Protein AF-A0AAP8HTX3-F1 (afdb_monomer)

Structure (mmCIF, N/CA/C/O backbone):
data_AF-A0AAP8HTX3-F1
#
_entry.id   AF-A0AAP8HTX3-F1
#
loop_
_atom_site.group_PDB
_atom_site.id
_atom_site.type_symbol
_a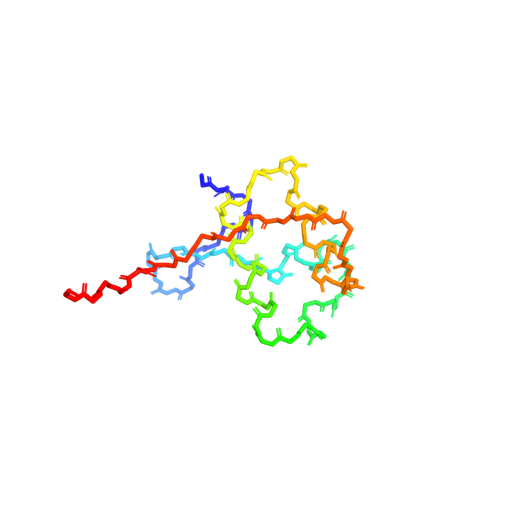tom_site.label_atom_id
_atom_site.label_alt_id
_atom_site.label_comp_id
_atom_site.label_asym_id
_atom_site.label_entity_id
_atom_site.label_seq_id
_atom_site.pdbx_PDB_ins_code
_atom_site.Cartn_x
_atom_site.Cartn_y
_atom_site.Cartn_z
_atom_site.occupancy
_atom_site.B_iso_or_equiv
_atom_site.auth_seq_id
_atom_site.auth_comp_id
_atom_site.auth_asym_id
_atom_site.auth_atom_id
_atom_site.pdbx_PDB_model_num
ATOM 1 N N . MET A 1 1 ? 1.076 14.135 -1.501 1.00 78.00 1 MET A N 1
ATOM 2 C CA . MET A 1 1 ? 0.121 13.057 -1.163 1.00 78.00 1 MET A CA 1
ATOM 3 C C . MET A 1 1 ? -0.593 12.721 -2.448 1.00 78.00 1 MET A C 1
ATOM 5 O O . MET A 1 1 ? -1.011 13.657 -3.121 1.00 78.00 1 MET A O 1
ATOM 9 N N . ASN A 1 2 ? -0.672 11.445 -2.800 1.00 92.19 2 ASN A N 1
ATOM 10 C CA . ASN A 1 2 ? -1.201 11.047 -4.101 1.00 92.19 2 ASN A CA 1
ATOM 11 C C . ASN A 1 2 ? -2.726 11.208 -4.150 1.00 92.19 2 ASN A C 1
ATOM 13 O O . ASN A 1 2 ? -3.389 11.296 -3.114 1.00 92.19 2 ASN A O 1
ATOM 17 N N . THR A 1 3 ? -3.275 11.292 -5.357 1.00 93.31 3 THR A N 1
ATOM 18 C CA . THR A 1 3 ? -4.724 11.357 -5.608 1.00 93.31 3 THR A CA 1
ATOM 19 C C . THR A 1 3 ? -5.256 10.063 -6.202 1.00 93.31 3 THR A C 1
ATOM 21 O O . THR A 1 3 ? -6.397 9.694 -5.933 1.00 93.31 3 THR A O 1
ATOM 24 N N . ASP A 1 4 ? -4.427 9.355 -6.966 1.00 94.12 4 ASP A N 1
ATOM 25 C CA . ASP A 1 4 ? -4.806 8.096 -7.592 1.00 94.12 4 ASP A CA 1
ATOM 26 C C . ASP A 1 4 ? -5.127 7.036 -6.539 1.00 94.12 4 ASP A C 1
ATOM 28 O O . ASP A 1 4 ? -4.529 6.989 -5.460 1.00 94.12 4 ASP A O 1
ATOM 32 N N . TYR A 1 5 ? -6.105 6.186 -6.856 1.00 96.50 5 TYR A N 1
ATOM 33 C CA . TYR A 1 5 ? -6.616 5.129 -5.976 1.00 96.50 5 TYR A CA 1
ATOM 34 C C . TYR A 1 5 ? -7.207 5.613 -4.643 1.00 96.50 5 TYR A C 1
ATOM 36 O O . TYR A 1 5 ? -7.569 4.784 -3.806 1.00 96.50 5 TYR A O 1
ATOM 44 N N . ARG A 1 6 ? -7.369 6.924 -4.436 1.00 96.94 6 ARG A N 1
ATOM 45 C CA . ARG A 1 6 ? -8.118 7.467 -3.303 1.00 96.94 6 ARG A CA 1
ATOM 46 C C . ARG A 1 6 ? -9.611 7.220 -3.509 1.00 96.94 6 ARG A C 1
ATOM 48 O O . ARG A 1 6 ? -10.174 7.590 -4.536 1.00 96.94 6 ARG A O 1
ATOM 55 N N . LYS A 1 7 ? -10.255 6.592 -2.530 1.00 97.00 7 LYS A N 1
ATOM 56 C CA . LYS A 1 7 ? -11.681 6.260 -2.545 1.00 97.0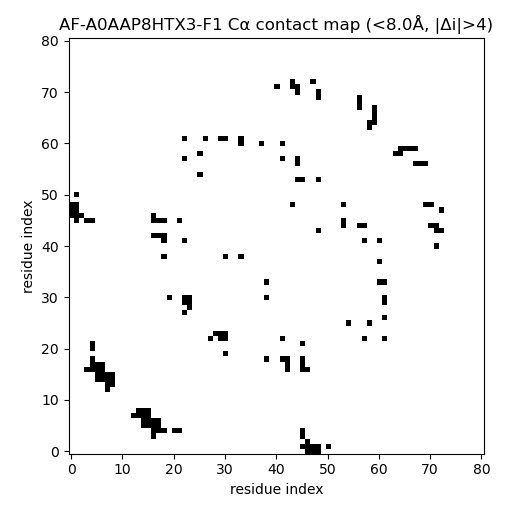0 7 LYS A CA 1
ATOM 57 C C . LYS A 1 7 ? -12.336 6.702 -1.251 1.00 97.00 7 LYS A C 1
ATOM 59 O O . LYS A 1 7 ? -11.746 6.570 -0.182 1.00 97.00 7 LYS A O 1
ATOM 64 N N . THR A 1 8 ? -13.572 7.169 -1.344 1.00 97.25 8 THR A N 1
ATOM 65 C CA . THR A 1 8 ? -14.385 7.452 -0.162 1.00 97.25 8 THR A CA 1
ATOM 66 C C . THR A 1 8 ? -14.788 6.146 0.510 1.00 97.25 8 THR A C 1
ATOM 68 O O . THR A 1 8 ? -15.203 5.187 -0.145 1.00 97.25 8 THR A O 1
ATOM 71 N N . LEU A 1 9 ? -14.642 6.102 1.829 1.00 96.56 9 LEU A N 1
ATOM 72 C CA . LEU A 1 9 ? -15.065 4.986 2.655 1.00 96.56 9 LEU A CA 1
ATOM 73 C C . LEU A 1 9 ? -16.605 4.961 2.710 1.00 96.56 9 LEU A C 1
ATOM 75 O O . LEU A 1 9 ? -17.205 5.948 3.142 1.00 96.56 9 LEU A O 1
ATOM 79 N N . PRO A 1 10 ? -17.271 3.864 2.300 1.00 96.06 10 PRO A N 1
ATOM 80 C CA . PRO A 1 10 ? -18.729 3.800 2.303 1.00 96.06 10 PRO A CA 1
ATOM 81 C C . PRO A 1 10 ? -19.318 4.092 3.688 1.00 96.06 10 PRO A C 1
ATOM 83 O O . PRO A 1 10 ? -18.925 3.478 4.678 1.00 96.06 10 PRO A O 1
ATOM 86 N N . GLY A 1 11 ? -20.269 5.027 3.754 1.00 96.94 11 GLY A N 1
ATOM 87 C CA . GLY A 1 11 ? -20.925 5.420 5.006 1.00 96.94 11 GLY A CA 1
ATOM 88 C C . GLY A 1 11 ? -20.128 6.388 5.889 1.00 96.94 11 GLY A C 1
ATOM 89 O O . GLY A 1 11 ? -20.569 6.678 6.998 1.00 96.94 11 GLY A O 1
ATOM 90 N N . ALA A 1 12 ? -18.992 6.913 5.421 1.00 97.12 12 ALA A N 1
ATOM 91 C CA . ALA A 1 12 ? -18.204 7.916 6.132 1.00 97.12 12 ALA A CA 1
ATOM 92 C C . ALA A 1 12 ? -17.782 9.067 5.205 1.00 97.12 12 ALA A C 1
ATOM 94 O O . ALA A 1 12 ? -17.732 8.926 3.988 1.00 97.12 12 ALA A O 1
ATOM 95 N N . SER A 1 13 ? -17.419 10.207 5.795 1.00 96.12 13 SER A N 1
ATOM 96 C CA . SER A 1 13 ? -16.780 11.338 5.100 1.00 96.12 13 SER A CA 1
ATOM 97 C C . SER A 1 13 ? -15.254 11.193 4.998 1.00 96.12 13 SER A C 1
ATOM 99 O O . SER A 1 13 ? -14.543 12.167 4.756 1.00 96.12 13 SER A O 1
ATOM 101 N N . LEU A 1 14 ? -14.738 9.987 5.243 1.00 96.75 14 LEU A N 1
ATOM 102 C CA . LEU A 1 14 ? -13.315 9.672 5.218 1.00 96.75 14 LEU A CA 1
ATOM 103 C C .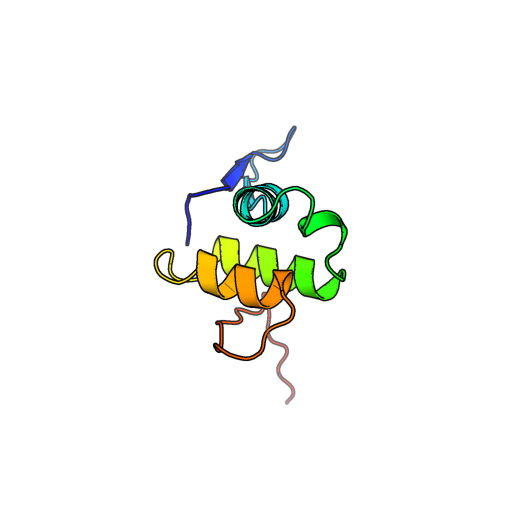 LEU A 1 14 ? -12.950 9.042 3.881 1.00 96.75 14 LEU A C 1
ATOM 105 O O . LEU A 1 14 ? -13.724 8.266 3.328 1.00 96.75 14 LEU A O 1
ATOM 109 N N . ASP A 1 15 ? -11.735 9.303 3.416 1.00 97.00 15 ASP A N 1
ATOM 110 C CA . ASP A 1 15 ? -11.163 8.608 2.269 1.00 97.00 15 ASP A CA 1
ATOM 111 C C . ASP A 1 15 ? -10.076 7.626 2.708 1.00 97.00 15 ASP A C 1
ATOM 113 O O . ASP A 1 15 ? -9.433 7.800 3.746 1.00 97.00 15 ASP A O 1
ATOM 117 N N . TYR A 1 16 ? -9.825 6.627 1.871 1.00 96.81 16 TYR A N 1
ATOM 118 C CA . TYR A 1 16 ? -8.719 5.689 2.002 1.00 96.81 16 TYR A CA 1
ATOM 119 C C . TYR A 1 16 ? -8.029 5.478 0.650 1.00 96.81 16 TYR A C 1
ATOM 121 O O . TYR A 1 16 ? -8.605 5.740 -0.405 1.00 96.81 16 TYR A O 1
ATOM 129 N N . PHE A 1 17 ? -6.786 4.998 0.675 1.00 97.88 17 PHE A N 1
ATOM 130 C CA . PHE A 1 17 ? -6.068 4.598 -0.533 1.00 97.88 17 PHE A CA 1
ATOM 131 C C . PHE A 1 17 ? -6.265 3.106 -0.790 1.00 97.88 17 PHE A C 1
ATOM 133 O O . PHE A 1 17 ? -5.923 2.261 0.040 1.00 97.88 17 PHE A O 1
ATOM 140 N N . ASP A 1 18 ? -6.822 2.771 -1.951 1.00 98.12 18 ASP A N 1
ATOM 141 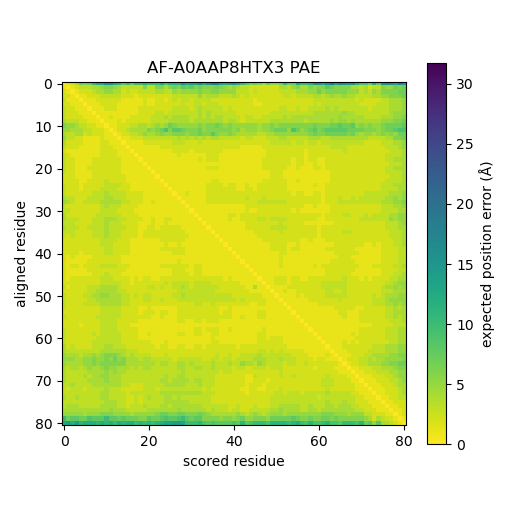C CA . ASP A 1 18 ? -7.077 1.396 -2.360 1.00 98.12 18 ASP A CA 1
ATOM 142 C C . ASP A 1 18 ? -5.804 0.743 -2.913 1.00 98.12 18 ASP A C 1
ATOM 144 O O . ASP A 1 18 ? -5.579 0.644 -4.121 1.00 98.12 18 ASP A O 1
ATOM 148 N N . ALA A 1 19 ? -4.961 0.275 -1.991 1.00 98.06 19 ALA A N 1
ATOM 149 C CA . ALA A 1 19 ? -3.724 -0.424 -2.322 1.00 98.06 19 ALA A CA 1
ATOM 150 C C . ALA A 1 19 ? -3.954 -1.704 -3.140 1.00 98.06 19 ALA A C 1
ATOM 152 O O . ALA A 1 19 ? -3.077 -2.105 -3.904 1.00 98.06 19 ALA A O 1
ATOM 153 N N . ARG A 1 20 ? -5.124 -2.345 -3.001 1.00 98.44 20 ARG A N 1
ATOM 154 C CA . ARG A 1 20 ? -5.471 -3.527 -3.796 1.00 98.44 20 ARG A CA 1
ATOM 155 C C . ARG A 1 20 ? -5.639 -3.150 -5.254 1.00 98.44 20 ARG A C 1
ATOM 157 O O . ARG A 1 20 ? -5.004 -3.769 -6.096 1.00 98.44 20 ARG A O 1
ATOM 164 N N . ALA A 1 21 ? -6.432 -2.119 -5.533 1.00 98.31 21 ALA A N 1
ATOM 165 C CA . ALA A 1 21 ? -6.620 -1.635 -6.894 1.00 98.31 21 ALA A CA 1
ATOM 166 C C . ALA A 1 21 ? -5.287 -1.224 -7.545 1.00 98.31 21 ALA A C 1
ATOM 168 O O . ALA A 1 21 ? -5.055 -1.567 -8.699 1.00 98.31 21 ALA A O 1
ATOM 169 N N . ALA A 1 22 ? -4.394 -0.562 -6.801 1.00 98.19 22 ALA A N 1
ATOM 170 C CA . ALA A 1 22 ? -3.080 -0.167 -7.312 1.00 98.19 22 ALA A CA 1
ATOM 171 C C . ALA A 1 22 ? -2.171 -1.364 -7.644 1.00 98.19 22 ALA A C 1
ATOM 173 O O . ALA A 1 22 ? -1.523 -1.382 -8.686 1.00 98.19 22 ALA A O 1
ATOM 174 N N . VAL A 1 23 ? -2.126 -2.375 -6.772 1.00 98.62 23 VAL A N 1
ATOM 175 C CA . VAL A 1 23 ? -1.321 -3.588 -6.987 1.00 98.62 23 VAL A CA 1
ATOM 176 C C . VAL A 1 23 ? -1.893 -4.444 -8.118 1.00 98.62 23 VAL A C 1
ATOM 178 O O . VAL A 1 23 ? -1.150 -4.874 -8.999 1.00 98.62 23 VAL A O 1
ATOM 181 N N . ASP A 1 24 ? -3.207 -4.665 -8.127 1.00 98.56 24 ASP A N 1
ATOM 182 C CA . ASP A 1 24 ? -3.860 -5.523 -9.119 1.00 98.56 24 ASP A CA 1
ATOM 183 C C . ASP A 1 24 ? -3.902 -4.876 -10.516 1.00 98.56 24 ASP A C 1
ATOM 185 O O . ASP A 1 24 ? -3.979 -5.593 -11.5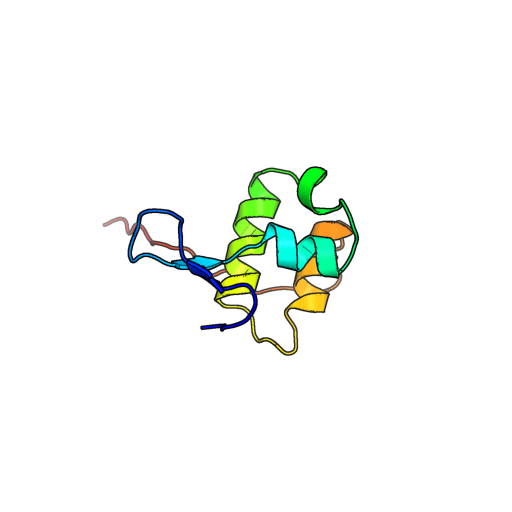12 1.00 98.56 24 ASP A O 1
ATOM 189 N N . ALA A 1 25 ? -3.786 -3.544 -10.611 1.00 98.25 25 ALA A N 1
ATOM 190 C CA . ALA A 1 25 ? -3.577 -2.843 -11.879 1.00 98.25 25 ALA A CA 1
ATOM 191 C C . ALA A 1 25 ? -2.210 -3.155 -12.519 1.00 98.25 25 ALA A C 1
ATOM 193 O O . ALA A 1 25 ? -2.083 -3.077 -13.739 1.00 98.25 25 ALA A O 1
ATOM 194 N N . ILE A 1 26 ? -1.199 -3.519 -11.718 1.00 97.88 26 ILE A N 1
ATOM 195 C CA . ILE A 1 26 ? 0.122 -3.948 -12.208 1.00 97.88 26 ILE A CA 1
ATOM 196 C C . ILE A 1 26 ? 0.095 -5.439 -12.549 1.00 97.88 26 ILE A C 1
ATOM 198 O O . ILE A 1 26 ? 0.512 -5.835 -13.636 1.00 97.88 26 ILE A O 1
ATOM 202 N N . GLN A 1 27 ? -0.393 -6.268 -11.624 1.00 98.19 27 GLN A N 1
ATOM 203 C CA . GLN A 1 27 ? -0.504 -7.710 -11.816 1.00 98.19 27 GLN A CA 1
ATOM 204 C C . GLN A 1 27 ? -1.806 -8.224 -11.183 1.00 98.19 27 GLN A C 1
ATOM 206 O O . GLN A 1 27 ? -1.896 -8.293 -9.953 1.00 98.19 27 GLN A O 1
ATOM 211 N N . PRO A 1 28 ? -2.801 -8.638 -11.990 1.00 98.44 28 PRO A N 1
ATOM 212 C CA . PRO A 1 28 ? -4.088 -9.093 -11.475 1.00 98.44 28 PRO A CA 1
ATOM 213 C C . PRO A 1 28 ? -3.954 -10.228 -10.453 1.00 98.44 28 PRO A C 1
ATOM 215 O O . PRO A 1 28 ? -3.302 -11.241 -10.705 1.00 98.44 28 PRO A O 1
ATOM 218 N N . GLY A 1 29 ? -4.586 -10.059 -9.289 1.00 97.94 29 GLY A N 1
ATOM 219 C CA . GLY A 1 29 ? -4.596 -11.048 -8.208 1.00 97.94 29 GLY A CA 1
ATOM 220 C C . GLY A 1 29 ? -3.335 -11.060 -7.339 1.00 97.94 29 GLY A C 1
ATOM 221 O O . GLY A 1 29 ? -3.294 -11.795 -6.347 1.00 97.94 29 GLY A O 1
ATOM 222 N N . ALA A 1 30 ? -2.324 -10.241 -7.646 1.00 98.44 30 ALA A N 1
ATOM 223 C CA . ALA A 1 30 ? -1.092 -10.190 -6.869 1.00 98.44 30 ALA A CA 1
ATOM 224 C C . ALA A 1 30 ? -1.344 -9.755 -5.422 1.00 98.44 30 ALA A C 1
ATOM 226 O O . ALA A 1 30 ? -0.753 -10.335 -4.505 1.00 98.44 30 ALA A O 1
ATOM 227 N N . TYR A 1 31 ? -2.270 -8.818 -5.180 1.00 98.50 31 TYR A N 1
ATOM 228 C CA . TYR A 1 31 ? -2.541 -8.314 -3.831 1.00 98.50 31 TYR A CA 1
ATOM 229 C C . TYR A 1 31 ? -2.950 -9.430 -2.860 1.00 98.50 31 TYR A C 1
ATOM 231 O O . TYR A 1 31 ? -2.545 -9.439 -1.693 1.00 98.50 31 TYR A O 1
ATOM 239 N N . ALA A 1 32 ? -3.725 -10.407 -3.341 1.00 98.19 32 ALA A N 1
ATOM 240 C CA . ALA A 1 32 ? -4.173 -11.540 -2.538 1.00 98.19 32 ALA A CA 1
ATOM 241 C C . ALA A 1 32 ? -3.002 -12.409 -2.047 1.00 98.19 32 ALA A C 1
ATOM 243 O O . ALA A 1 32 ? -3.056 -12.937 -0.936 1.00 98.19 32 ALA A O 1
ATOM 244 N N . THR A 1 33 ? -1.925 -12.496 -2.830 1.00 97.81 33 THR A N 1
ATOM 245 C CA . THR A 1 33 ? -0.730 -13.298 -2.520 1.00 97.81 33 THR A CA 1
ATOM 246 C C . THR A 1 33 ? 0.296 -12.580 -1.638 1.00 97.81 33 THR A C 1
ATOM 248 O O . THR A 1 33 ? 1.213 -13.218 -1.114 1.00 97.81 33 THR A O 1
ATOM 251 N N . LEU A 1 34 ? 0.150 -11.264 -1.440 1.00 98.12 34 LEU A N 1
ATOM 252 C CA . LEU A 1 34 ? 1.069 -10.485 -0.614 1.00 98.12 34 LEU A CA 1
ATOM 253 C C . LEU A 1 34 ? 0.947 -10.868 0.873 1.00 98.12 34 LEU A C 1
ATOM 255 O O . LEU A 1 34 ? -0.178 -10.918 1.393 1.00 98.12 34 LEU A O 1
ATOM 259 N N . PRO A 1 35 ? 2.077 -11.034 1.593 1.00 97.88 35 PRO A N 1
ATOM 260 C CA . PRO A 1 35 ? 2.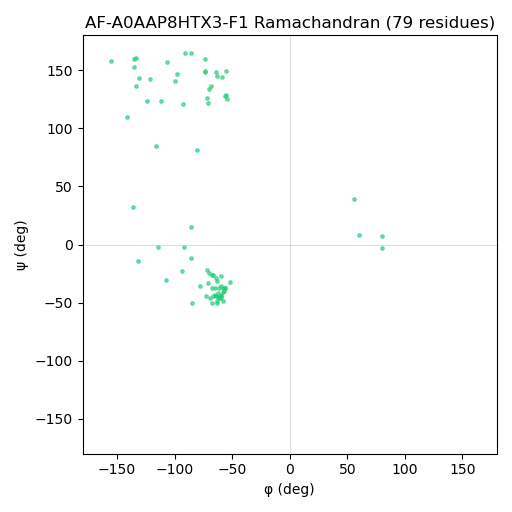084 -11.073 3.052 1.00 97.88 35 PRO A CA 1
ATOM 261 C C . PRO A 1 35 ? 1.429 -9.819 3.642 1.00 97.88 35 PRO A C 1
ATOM 263 O O . PRO A 1 35 ? 1.532 -8.731 3.072 1.00 97.88 35 PRO A O 1
ATOM 266 N N . TYR A 1 36 ? 0.805 -9.932 4.818 1.00 97.75 36 TYR A N 1
ATOM 267 C CA . TYR A 1 36 ? 0.120 -8.798 5.456 1.00 97.75 36 TYR A CA 1
ATOM 268 C C . TYR A 1 36 ? 1.032 -7.582 5.670 1.00 97.75 36 TYR A C 1
ATOM 270 O O . TYR A 1 36 ? 0.600 -6.456 5.437 1.00 97.75 36 TYR A O 1
ATOM 278 N N . THR A 1 37 ? 2.305 -7.794 6.013 1.00 97.19 37 THR A N 1
ATOM 279 C CA . THR A 1 37 ? 3.296 -6.712 6.117 1.00 97.19 37 THR A CA 1
ATOM 280 C C . THR A 1 37 ? 3.463 -5.966 4.793 1.00 97.19 37 THR A C 1
ATOM 282 O O . THR A 1 37 ? 3.411 -4.739 4.767 1.00 97.19 37 THR A O 1
ATOM 285 N N . SER A 1 38 ? 3.580 -6.685 3.673 1.00 97.75 38 SER A N 1
ATOM 286 C CA . SER A 1 38 ? 3.695 -6.080 2.341 1.00 97.75 38 SER A CA 1
ATOM 287 C C . SER A 1 38 ? 2.440 -5.304 1.942 1.00 97.75 38 SER A C 1
ATOM 289 O O . SER A 1 38 ? 2.552 -4.320 1.223 1.00 97.75 38 SER A O 1
ATOM 291 N N . ARG A 1 39 ? 1.251 -5.676 2.438 1.00 98.38 39 ARG A N 1
ATOM 292 C CA . ARG A 1 39 ? 0.015 -4.905 2.206 1.00 98.38 39 ARG A CA 1
ATOM 293 C C . ARG A 1 39 ? 0.046 -3.541 2.902 1.00 98.38 39 ARG A C 1
ATOM 295 O O . ARG A 1 39 ? -0.422 -2.564 2.324 1.00 98.38 39 ARG A O 1
ATOM 302 N N . VAL A 1 40 ? 0.626 -3.467 4.104 1.00 98.19 40 VAL A N 1
ATOM 303 C CA . VAL A 1 40 ? 0.841 -2.195 4.822 1.00 98.19 40 VAL A CA 1
ATOM 304 C C . VAL A 1 40 ? 1.850 -1.321 4.077 1.00 98.19 40 VAL A C 1
ATOM 306 O O . VAL A 1 40 ? 1.610 -0.130 3.891 1.00 98.19 40 VAL A O 1
ATOM 309 N N . LEU A 1 41 ? 2.953 -1.913 3.607 1.00 98.00 41 LEU A N 1
ATOM 310 C CA . LEU A 1 41 ? 3.950 -1.201 2.802 1.00 98.00 41 LEU A CA 1
ATOM 311 C C . LEU A 1 41 ? 3.351 -0.695 1.479 1.00 98.00 41 LEU A C 1
ATOM 313 O O . LEU A 1 41 ? 3.587 0.449 1.106 1.00 98.00 41 LEU A O 1
ATOM 317 N N . ALA A 1 42 ? 2.527 -1.504 0.807 1.00 98.38 42 ALA A N 1
ATOM 318 C CA . ALA A 1 42 ? 1.876 -1.121 -0.442 1.00 98.38 42 ALA A CA 1
ATOM 319 C C . ALA A 1 42 ? 0.946 0.091 -0.271 1.00 98.38 42 ALA A C 1
ATOM 321 O O . ALA A 1 42 ? 1.038 1.025 -1.061 1.00 98.38 42 ALA A O 1
ATOM 322 N N . GLU A 1 43 ? 0.098 0.136 0.767 1.00 98.31 43 GLU A N 1
ATOM 323 C CA . GLU A 1 43 ? -0.724 1.332 1.043 1.00 98.31 43 GLU A CA 1
ATOM 324 C C . GLU A 1 43 ? 0.143 2.564 1.290 1.00 98.31 43 GLU A C 1
ATOM 326 O O . GLU A 1 43 ? -0.129 3.633 0.742 1.00 98.31 43 GLU A O 1
ATOM 331 N N . ASN A 1 44 ? 1.218 2.401 2.062 1.00 97.88 44 ASN A N 1
ATOM 332 C CA . ASN A 1 44 ? 2.120 3.496 2.381 1.00 97.88 44 ASN A CA 1
ATOM 333 C C . ASN A 1 44 ? 2.738 4.112 1.119 1.00 97.88 44 ASN A C 1
ATOM 335 O O . ASN A 1 44 ? 2.747 5.338 0.970 1.00 97.88 44 ASN A O 1
ATOM 339 N N . LEU A 1 45 ? 3.186 3.252 0.198 1.00 97.88 45 LEU A N 1
ATOM 340 C CA . LEU A 1 45 ? 3.705 3.652 -1.104 1.00 97.88 45 LEU A CA 1
ATOM 341 C C . LEU A 1 45 ? 2.623 4.334 -1.940 1.00 97.88 45 LEU A C 1
ATOM 343 O O . LEU A 1 45 ? 2.833 5.452 -2.399 1.00 97.88 45 LEU A O 1
ATOM 347 N N . VAL A 1 46 ? 1.439 3.734 -2.073 1.00 98.00 46 VAL A N 1
ATOM 348 C CA . VAL A 1 46 ? 0.331 4.321 -2.847 1.00 98.00 46 VAL A CA 1
ATOM 349 C C . VAL A 1 46 ? -0.029 5.718 -2.341 1.00 98.00 46 VAL A C 1
ATOM 351 O O . VAL A 1 46 ? -0.283 6.610 -3.144 1.00 98.00 46 VAL A O 1
ATOM 354 N N . ARG A 1 47 ? 0.018 5.950 -1.027 1.00 97.50 47 ARG A N 1
ATOM 355 C CA . ARG A 1 47 ? -0.333 7.239 -0.420 1.00 97.50 47 ARG A CA 1
ATOM 356 C C . ARG A 1 47 ? 0.759 8.309 -0.537 1.00 97.50 47 ARG A C 1
ATOM 358 O O . ARG A 1 47 ? 0.432 9.502 -0.635 1.00 97.50 47 ARG A O 1
ATOM 365 N N . ARG A 1 48 ? 2.041 7.929 -0.450 1.00 96.31 48 ARG A N 1
ATOM 366 C CA . ARG A 1 48 ? 3.156 8.881 -0.248 1.00 96.31 48 ARG A CA 1
ATOM 367 C C . ARG A 1 48 ? 4.365 8.735 -1.168 1.00 96.31 48 ARG A C 1
ATOM 369 O O . ARG A 1 48 ? 5.176 9.657 -1.179 1.00 96.31 48 ARG A O 1
ATOM 376 N N . CYS A 1 49 ? 4.510 7.634 -1.898 1.00 96.19 49 CYS A N 1
ATOM 377 C CA . CYS A 1 49 ? 5.587 7.486 -2.875 1.00 96.19 49 CYS A CA 1
ATOM 378 C C . CYS A 1 49 ? 5.430 8.520 -3.993 1.00 96.19 49 CYS A C 1
ATOM 380 O O . CYS A 1 49 ? 4.304 8.873 -4.353 1.00 96.19 49 CYS A O 1
ATOM 382 N N . ASP A 1 50 ? 6.554 8.970 -4.549 1.00 95.00 50 ASP A N 1
ATOM 383 C CA . ASP A 1 50 ? 6.561 9.754 -5.780 1.00 95.00 50 A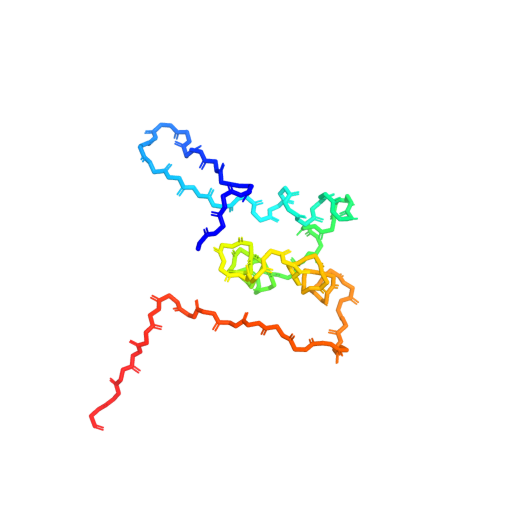SP A CA 1
ATOM 384 C C . ASP A 1 50 ? 5.807 8.971 -6.877 1.00 95.00 50 ASP A C 1
ATOM 386 O O . ASP A 1 50 ? 6.140 7.802 -7.117 1.00 95.00 50 ASP A O 1
ATOM 390 N N . PRO A 1 51 ? 4.783 9.563 -7.525 1.00 94.50 51 PRO A N 1
ATOM 391 C CA . PRO A 1 51 ? 4.048 8.915 -8.607 1.00 94.50 51 PRO A CA 1
ATOM 392 C C . PRO A 1 51 ? 4.945 8.356 -9.717 1.00 94.50 51 PRO A C 1
ATOM 394 O O . PRO A 1 51 ? 4.616 7.314 -10.282 1.00 94.50 51 PRO A O 1
ATOM 397 N N . ALA A 1 52 ? 6.089 8.993 -10.000 1.00 95.44 52 ALA A N 1
ATOM 398 C CA . ALA A 1 52 ? 7.013 8.553 -11.045 1.00 95.44 52 ALA A CA 1
ATOM 399 C C . ALA A 1 52 ? 7.693 7.208 -10.729 1.00 95.44 52 ALA A C 1
ATOM 401 O O . ALA A 1 52 ? 8.060 6.479 -11.647 1.00 95.44 52 ALA A O 1
ATOM 402 N N . THR A 1 53 ? 7.843 6.857 -9.448 1.00 96.00 53 THR A N 1
ATOM 403 C CA . THR A 1 53 ? 8.530 5.631 -8.996 1.00 96.00 53 THR A CA 1
ATOM 404 C C . THR A 1 53 ? 7.596 4.631 -8.310 1.00 96.00 53 THR A C 1
ATOM 406 O O . THR A 1 53 ? 8.018 3.529 -7.944 1.00 96.00 53 THR A O 1
ATOM 409 N N . LEU A 1 54 ? 6.313 4.978 -8.153 1.00 97.12 54 LEU A N 1
ATOM 410 C CA . LEU A 1 54 ? 5.316 4.168 -7.453 1.00 97.12 54 LEU A CA 1
ATOM 411 C C . LEU A 1 54 ? 5.172 2.768 -8.059 1.00 97.12 54 LEU A C 1
ATOM 413 O O . LEU A 1 54 ? 5.200 1.779 -7.327 1.00 97.12 54 LEU A O 1
ATOM 417 N N . ALA A 1 55 ? 5.032 2.671 -9.383 1.00 97.38 55 ALA A N 1
ATOM 418 C CA . ALA A 1 55 ? 4.823 1.387 -10.048 1.00 97.38 55 ALA A CA 1
ATOM 419 C C . ALA A 1 55 ? 6.012 0.438 -9.835 1.00 97.38 55 ALA A C 1
ATOM 421 O O . ALA A 1 55 ? 5.818 -0.726 -9.486 1.00 97.38 55 ALA A O 1
ATOM 422 N N . ASP A 1 56 ? 7.240 0.936 -9.981 1.00 97.88 56 ASP A N 1
ATOM 423 C CA . ASP A 1 56 ? 8.442 0.119 -9.806 1.00 97.88 56 ASP A CA 1
ATOM 424 C C . ASP A 1 56 ? 8.686 -0.251 -8.339 1.00 97.88 56 ASP A C 1
ATOM 426 O O . ASP A 1 56 ? 9.094 -1.379 -8.057 1.00 97.88 56 ASP A O 1
ATOM 430 N N . SER A 1 57 ? 8.329 0.630 -7.400 1.00 97.75 57 SER A N 1
ATOM 431 C CA . SER A 1 57 ? 8.336 0.326 -5.962 1.00 97.75 57 SER A CA 1
ATOM 432 C C . SER A 1 57 ? 7.335 -0.782 -5.609 1.00 97.75 57 SER A C 1
ATOM 434 O O . SER A 1 57 ? 7.664 -1.716 -4.878 1.00 97.75 57 SER A O 1
ATOM 436 N N . LEU A 1 58 ? 6.115 -0.732 -6.160 1.00 98.06 58 LEU A N 1
ATOM 437 C CA . LEU A 1 58 ? 5.108 -1.780 -5.959 1.00 98.06 58 LEU A CA 1
ATOM 438 C C . LEU A 1 58 ? 5.541 -3.116 -6.578 1.00 98.06 58 LEU A C 1
ATOM 440 O O . LEU A 1 58 ? 5.326 -4.160 -5.956 1.00 98.06 58 LEU A O 1
ATOM 444 N N . LYS A 1 59 ? 6.210 -3.106 -7.740 1.00 98.12 59 LYS A N 1
ATOM 445 C CA . LYS A 1 59 ? 6.788 -4.325 -8.337 1.00 98.12 59 LYS A CA 1
ATOM 446 C C . LYS A 1 59 ? 7.809 -4.992 -7.419 1.00 98.12 59 LYS A C 1
ATOM 448 O O . LYS A 1 59 ? 7.810 -6.218 -7.349 1.00 98.12 59 LYS A O 1
ATOM 453 N N . GLN A 1 60 ? 8.608 -4.234 -6.654 1.00 98.00 60 GLN A N 1
ATOM 454 C CA . GLN A 1 60 ? 9.525 -4.837 -5.672 1.00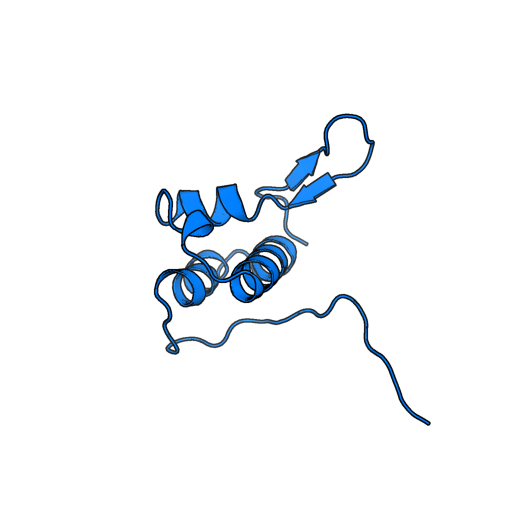 98.00 60 GLN A CA 1
ATOM 455 C C . GLN A 1 60 ? 8.773 -5.717 -4.659 1.00 98.00 60 GLN A C 1
ATOM 457 O O . GLN A 1 60 ? 9.226 -6.816 -4.338 1.00 98.00 60 GLN A O 1
ATOM 462 N N . LEU A 1 61 ? 7.592 -5.281 -4.199 1.00 97.62 61 LEU A N 1
ATOM 463 C CA . LEU A 1 61 ? 6.754 -6.051 -3.271 1.00 97.62 61 LEU A CA 1
ATOM 464 C C . LEU A 1 61 ? 6.071 -7.247 -3.947 1.00 97.62 61 LEU A C 1
ATOM 466 O O . LEU A 1 61 ? 6.052 -8.336 -3.372 1.00 97.62 61 LEU A O 1
ATOM 470 N N . ILE A 1 62 ? 5.511 -7.040 -5.143 1.00 98.00 62 ILE A N 1
ATOM 471 C CA . ILE A 1 62 ? 4.782 -8.062 -5.914 1.00 98.00 62 ILE A CA 1
ATOM 472 C C . ILE A 1 62 ? 5.711 -9.221 -6.291 1.00 98.00 62 ILE A C 1
ATOM 474 O O . ILE A 1 62 ? 5.388 -10.384 -6.054 1.00 98.00 62 ILE A O 1
ATOM 478 N N . GLU A 1 63 ? 6.887 -8.895 -6.824 1.00 97.38 63 GLU A N 1
ATOM 479 C CA . GLU A 1 63 ? 7.861 -9.852 -7.360 1.00 97.38 63 GLU A CA 1
ATOM 480 C C . GLU A 1 63 ? 8.896 -10.298 -6.310 1.00 97.38 63 GLU A C 1
ATOM 482 O O . GLU A 1 63 ? 9.742 -11.143 -6.595 1.00 97.38 63 GLU A O 1
ATOM 487 N N . ARG A 1 64 ? 8.832 -9.759 -5.081 1.00 95.75 64 ARG A N 1
ATOM 488 C CA . ARG A 1 64 ? 9.795 -9.999 -3.984 1.00 95.75 64 ARG A CA 1
ATOM 489 C C . ARG A 1 64 ? 11.247 -9.673 -4.365 1.00 95.75 64 ARG A C 1
ATOM 491 O O . ARG A 1 64 ? 12.175 -10.385 -3.974 1.00 95.75 64 ARG A O 1
ATOM 498 N N . ARG A 1 65 ? 11.437 -8.592 -5.119 1.00 96.31 65 ARG A N 1
ATOM 499 C CA . ARG A 1 65 ? 12.747 -8.118 -5.588 1.00 96.31 65 ARG A CA 1
ATOM 500 C C . ARG A 1 65 ? 13.431 -7.226 -4.554 1.00 96.31 65 ARG A C 1
ATOM 502 O O . ARG A 1 65 ? 12.818 -6.804 -3.573 1.00 96.31 65 ARG A O 1
ATOM 509 N N . ARG A 1 66 ? 14.733 -7.005 -4.750 1.00 95.88 66 ARG A N 1
ATOM 510 C CA . ARG A 1 66 ? 15.599 -6.179 -3.888 1.00 95.88 66 ARG A CA 1
ATOM 511 C C . ARG A 1 66 ? 16.500 -5.280 -4.731 1.00 95.88 66 ARG A C 1
ATOM 513 O O . ARG A 1 66 ? 17.647 -5.033 -4.378 1.00 95.88 66 ARG A O 1
ATOM 520 N N . ASP A 1 67 ? 15.986 -4.86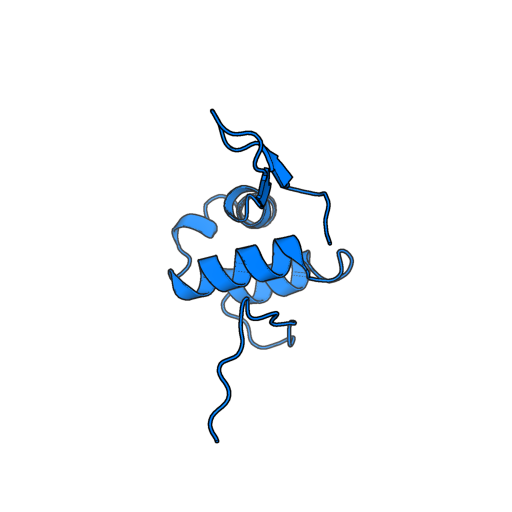3 -5.879 1.00 96.88 67 ASP A N 1
ATOM 521 C CA . ASP A 1 67 ? 16.787 -4.203 -6.907 1.00 96.88 67 ASP A CA 1
ATOM 522 C C . ASP A 1 67 ? 16.729 -2.684 -6.756 1.00 96.88 67 ASP A C 1
ATOM 524 O O . ASP A 1 67 ? 17.615 -1.978 -7.228 1.00 96.88 67 ASP A O 1
ATOM 528 N N . LEU A 1 68 ? 15.670 -2.192 -6.107 1.00 96.19 68 LEU A N 1
ATOM 529 C CA . LEU A 1 68 ? 15.429 -0.785 -5.836 1.00 96.19 68 LEU A CA 1
ATOM 530 C C . LEU A 1 68 ? 15.007 -0.609 -4.380 1.00 96.19 68 LEU A C 1
ATOM 532 O O . LEU A 1 68 ? 14.140 -1.335 -3.884 1.00 96.19 68 LEU A O 1
ATOM 536 N N . ASP A 1 69 ? 15.574 0.404 -3.737 1.00 95.38 69 ASP A N 1
ATOM 537 C CA . ASP A 1 69 ? 15.048 0.922 -2.483 1.00 95.38 69 ASP A CA 1
ATOM 538 C C . ASP A 1 69 ? 13.761 1.712 -2.745 1.00 95.38 69 ASP A C 1
ATOM 540 O O . ASP A 1 69 ? 13.590 2.347 -3.788 1.00 95.38 69 ASP A O 1
ATOM 544 N N . PHE A 1 70 ? 12.852 1.701 -1.774 1.00 94.94 70 PHE A N 1
ATOM 545 C CA . PHE A 1 70 ? 11.614 2.471 -1.822 1.00 94.94 70 PHE A CA 1
ATOM 546 C C . PHE A 1 70 ? 11.355 3.157 -0.478 1.00 94.94 70 PHE A C 1
ATOM 548 O O . PHE A 1 70 ? 11.805 2.681 0.569 1.00 94.94 70 PHE A O 1
ATOM 555 N N . PRO A 1 71 ? 10.641 4.294 -0.475 1.00 95.31 71 PRO A N 1
ATOM 556 C CA . PRO A 1 71 ? 10.470 5.075 0.737 1.00 95.31 71 PRO A CA 1
ATOM 557 C C . PRO A 1 71 ? 9.494 4.410 1.718 1.00 95.31 71 PRO A C 1
ATOM 559 O O . PRO A 1 71 ? 8.512 3.779 1.326 1.00 95.31 71 PRO A O 1
ATOM 562 N N . TRP A 1 72 ? 9.730 4.621 3.014 1.00 95.88 72 TRP A N 1
ATOM 563 C CA . TRP A 1 72 ? 8.828 4.224 4.095 1.00 95.88 72 TRP A CA 1
ATOM 564 C C . TRP A 1 72 ? 8.469 5.430 4.963 1.00 95.88 72 TRP A C 1
ATOM 566 O O . TRP A 1 72 ? 9.341 6.094 5.522 1.00 95.88 72 TRP A O 1
ATOM 576 N N . PHE A 1 73 ? 7.171 5.699 5.102 1.00 95.25 73 PHE A N 1
ATOM 577 C CA . PHE A 1 73 ? 6.644 6.824 5.872 1.00 95.25 73 PHE A CA 1
ATOM 578 C C . PHE A 1 73 ? 5.821 6.315 7.066 1.00 95.25 73 PHE A C 1
ATOM 580 O O . PHE A 1 73 ? 4.594 6.200 6.945 1.00 95.25 73 PHE A O 1
ATOM 587 N N . PRO A 1 74 ? 6.445 5.992 8.215 1.00 95.94 74 PRO A N 1
ATOM 588 C CA . PRO A 1 74 ? 5.723 5.472 9.373 1.00 95.94 74 PRO A CA 1
ATOM 589 C C . PRO A 1 74 ? 4.645 6.458 9.840 1.00 95.94 74 PRO A C 1
ATOM 591 O O . PRO A 1 74 ? 4.822 7.674 9.791 1.00 95.94 74 PRO A O 1
ATOM 594 N N . ALA A 1 75 ? 3.509 5.931 10.301 1.00 96.12 75 ALA A N 1
ATOM 595 C CA . ALA A 1 75 ? 2.372 6.757 10.717 1.00 96.12 75 ALA A CA 1
ATOM 596 C C . ALA A 1 75 ? 2.628 7.530 12.023 1.00 96.12 75 ALA A C 1
ATOM 598 O O . ALA A 1 75 ? 1.991 8.549 12.272 1.00 96.12 75 ALA A O 1
ATOM 599 N N . ARG A 1 76 ? 3.537 7.030 12.864 1.00 97.12 76 ARG A N 1
ATOM 600 C CA . ARG A 1 76 ? 3.930 7.626 14.141 1.00 97.12 76 ARG A CA 1
ATOM 601 C C . ARG A 1 76 ? 5.335 7.174 14.517 1.00 97.12 76 ARG A C 1
ATOM 603 O O . ARG A 1 76 ? 5.779 6.115 14.077 1.00 97.12 76 ARG A O 1
ATOM 610 N N . VAL A 1 77 ? 5.985 7.957 15.364 1.00 97.31 77 VAL A N 1
ATOM 611 C CA . VAL A 1 77 ? 7.272 7.638 15.987 1.00 97.31 77 VAL A CA 1
ATOM 612 C C . VAL A 1 77 ? 7.064 7.665 17.497 1.00 97.31 77 VAL A C 1
ATOM 614 O O . VAL A 1 77 ? 6.279 8.471 17.996 1.00 97.31 77 VAL A O 1
ATOM 617 N N . VAL A 1 78 ? 7.718 6.753 18.209 1.00 97.00 78 VAL A N 1
ATOM 618 C CA . VAL A 1 78 ? 7.752 6.734 19.674 1.00 97.00 78 VAL A CA 1
ATOM 619 C C . VAL A 1 78 ? 9.181 7.057 20.083 1.00 97.00 78 VAL A C 1
ATOM 621 O O . VAL A 1 78 ? 10.103 6.379 19.634 1.00 97.00 78 VAL A O 1
ATOM 624 N N . CYS A 1 79 ? 9.352 8.097 20.893 1.00 96.25 79 CYS A N 1
ATOM 625 C CA . CYS A 1 79 ? 10.649 8.498 21.429 1.00 96.25 79 CYS A CA 1
ATOM 626 C C . CYS A 1 79 ? 10.783 7.983 22.864 1.00 96.25 79 CYS A C 1
ATOM 628 O O . CYS A 1 79 ? 9.803 8.003 23.610 1.00 96.25 79 CYS A O 1
ATOM 630 N N . HIS A 1 80 ? 11.978 7.526 23.224 1.00 95.44 80 HIS A N 1
ATOM 631 C CA . HIS A 1 80 ? 12.354 7.291 24.617 1.00 95.44 80 HIS A CA 1
ATOM 632 C C . HIS A 1 80 ? 13.003 8.559 25.201 1.00 95.44 80 HIS A C 1
ATOM 634 O O . HIS A 1 80 ? 13.345 9.471 24.441 1.00 95.44 80 HIS A O 1
ATOM 640 N N . ASP A 1 81 ? 13.111 8.615 26.528 1.00 92.00 81 ASP A N 1
ATOM 641 C CA . ASP A 1 81 ? 13.811 9.660 27.285 1.00 92.00 81 ASP A CA 1
ATOM 642 C C . ASP A 1 81 ? 15.337 9.627 27.104 1.00 92.00 81 ASP A C 1
ATOM 644 O O . ASP A 1 81 ? 15.885 8.554 26.747 1.00 92.00 81 ASP A O 1
#

Sequence (81 aa):
MNTDYRKTLPGASLDYFDARAAVDAIQPGAYATLPYTSRVLAENLVRRCDPATLADSLKQLIERRRDLDFPWFPARVVCHD

Solvent-accessible surface area (backbone atoms only — not comparable to full-atom values): 5167 Å² total; per-residue (Å²): 118,58,67,72,54,57,41,74,40,89,96,52,100,46,72,45,64,42,37,54,63,60,41,29,72,76,40,77,67,45,50,80,74,48,54,72,70,53,52,56,51,42,33,48,31,57,43,62,41,59,77,92,51,36,66,64,47,49,45,30,64,74,71,68,54,84,88,68,89,68,84,83,80,76,95,73,84,86,83,80,135

Secondary structure (DSSP, 8-state):
---TTEEEPTTSS-EEE-HHHHHHHHSTTHHHHS-HHHHHHHHHHHHHS-HHHHHHHHHHHHHT--SS------S------

Organism: Escherichia coli (NCBI:txid562)

pLDDT: mean 96.73, std 2.51, range [78.0, 98.62]

InterPro domains:
  IPR015931 Aconitase/3-isopropylmalate dehydratase large subunit, alpha/beta/alpha, subdomain 1/3 [G3DSA:3.30.499.10] (4-81)

Mean predicted aligned error: 2.58 Å

Radius of gyration: 13.53 Å; Cα contacts (8 Å, |Δi|>4): 87; chains: 1; bounding box: 38×26×40 Å

Foldseek 3Di:
DDDPQWDDDPPDPDIARDLQVVLCVLPNPLLVVFDPVLSVVSRQLSVDNDPVCSSVVSCCRSVVNDPDDTDDDDPDDDDDD